Protein AF-T1AVZ7-F1 (afdb_monomer_lite)

Organism: NCBI:txid410659

pLDDT: mean 93.89, std 6.49, range [58.47, 98.69]

Structure (mmCIF, N/CA/C/O backbone):
data_AF-T1AVZ7-F1
#
_entry.id   AF-T1AVZ7-F1
#
loop_
_atom_site.group_PDB
_atom_site.id
_atom_site.type_symbol
_atom_site.label_atom_id
_atom_site.label_alt_id
_atom_site.label_comp_id
_atom_site.label_asym_id
_atom_site.label_entity_id
_atom_site.label_seq_id
_atom_site.pdbx_PDB_ins_code
_atom_site.Cartn_x
_atom_site.Cartn_y
_atom_site.Cartn_z
_atom_site.occupancy
_atom_site.B_iso_or_equiv
_atom_site.auth_seq_id
_atom_site.auth_comp_id
_atom_site.auth_asym_id
_atom_site.auth_atom_id
_atom_site.pdbx_PDB_model_num
ATOM 1 N N . MET A 1 1 ? -10.726 -11.359 6.071 1.00 89.81 1 MET A N 1
ATOM 2 C CA . MET A 1 1 ? -9.670 -10.343 5.885 1.00 89.81 1 MET A CA 1
ATOM 3 C C . MET A 1 1 ? -9.860 -9.709 4.523 1.00 89.81 1 MET A C 1
ATOM 5 O O . MET A 1 1 ? -9.988 -10.440 3.551 1.00 89.81 1 MET A O 1
ATOM 9 N N . HIS A 1 2 ? -9.917 -8.384 4.463 1.00 98.31 2 HIS A N 1
ATOM 10 C CA . HIS A 1 2 ? -9.991 -7.610 3.223 1.00 98.31 2 HIS A CA 1
ATOM 11 C C . HIS A 1 2 ? -8.763 -6.706 3.133 1.00 98.31 2 HIS A C 1
ATOM 13 O O . HIS A 1 2 ? -8.393 -6.090 4.134 1.00 98.31 2 HIS A O 1
ATOM 19 N N . PHE A 1 3 ? -8.150 -6.612 1.956 1.00 98.44 3 PHE A N 1
ATOM 20 C CA . PHE A 1 3 ? -7.000 -5.750 1.702 1.00 98.44 3 PHE A CA 1
ATOM 21 C C . PHE A 1 3 ? -7.303 -4.831 0.525 1.00 98.44 3 PHE A C 1
ATOM 23 O O . PHE A 1 3 ? -7.801 -5.297 -0.496 1.00 98.44 3 PHE A O 1
ATOM 30 N N . THR A 1 4 ? -6.974 -3.547 0.658 1.00 98.38 4 THR A N 1
ATOM 31 C CA . THR A 1 4 ? -7.120 -2.583 -0.442 1.00 98.38 4 THR A CA 1
ATOM 32 C C . THR A 1 4 ? -5.755 -2.277 -1.036 1.00 98.38 4 THR A C 1
ATOM 34 O O . THR A 1 4 ? -4.871 -1.830 -0.311 1.00 98.38 4 THR A O 1
ATOM 37 N N . LEU A 1 5 ? -5.587 -2.507 -2.340 1.00 97.75 5 LEU A N 1
ATOM 38 C CA . LEU A 1 5 ? -4.377 -2.148 -3.081 1.00 97.75 5 LEU A CA 1
ATOM 39 C C . LEU A 1 5 ? -4.457 -0.705 -3.583 1.00 97.75 5 LEU A C 1
ATOM 41 O O . LEU A 1 5 ? -5.398 -0.340 -4.285 1.00 97.75 5 LEU A O 1
ATOM 45 N N . ILE A 1 6 ? -3.451 0.095 -3.237 1.00 96.88 6 ILE A N 1
ATOM 46 C CA . ILE A 1 6 ? -3.268 1.467 -3.705 1.00 96.88 6 ILE A CA 1
ATOM 47 C C . ILE A 1 6 ? -2.033 1.513 -4.603 1.00 96.88 6 ILE A C 1
ATOM 49 O O . ILE A 1 6 ? -0.923 1.196 -4.175 1.00 96.88 6 ILE A O 1
ATOM 53 N N . ASP A 1 7 ? -2.250 1.956 -5.838 1.00 95.12 7 ASP A N 1
ATOM 54 C CA . ASP A 1 7 ? -1.197 2.253 -6.805 1.00 95.12 7 ASP A CA 1
ATOM 55 C C . ASP A 1 7 ? -0.694 3.696 -6.582 1.00 95.12 7 ASP A C 1
ATOM 57 O O . ASP A 1 7 ? -1.482 4.638 -6.769 1.00 95.12 7 ASP A O 1
ATOM 61 N N . PRO A 1 8 ? 0.571 3.895 -6.153 1.00 91.62 8 PRO A N 1
ATOM 62 C CA . PRO A 1 8 ? 1.105 5.219 -5.834 1.00 91.62 8 PRO A CA 1
ATOM 63 C C . PRO A 1 8 ? 1.214 6.132 -7.057 1.00 91.62 8 PRO A C 1
ATOM 65 O O . PRO A 1 8 ? 1.084 7.346 -6.908 1.00 91.62 8 PRO A O 1
ATOM 68 N N . GLU A 1 9 ? 1.394 5.577 -8.258 1.00 91.25 9 GLU A N 1
ATOM 69 C CA . GLU A 1 9 ? 1.469 6.365 -9.490 1.00 91.25 9 GLU A CA 1
ATOM 70 C C . GLU A 1 9 ? 0.103 6.981 -9.817 1.00 91.25 9 GLU A C 1
ATOM 72 O O . GLU A 1 9 ? -0.012 8.164 -10.136 1.00 91.25 9 GLU A O 1
ATOM 77 N N . LYS A 1 10 ? -0.966 6.191 -9.675 1.00 92.38 10 LYS A N 1
ATOM 78 C CA . LYS A 1 10 ? -2.343 6.640 -9.945 1.00 92.38 10 LYS A CA 1
ATOM 79 C C . LYS A 1 10 ? -2.940 7.477 -8.811 1.00 92.38 10 LYS A C 1
ATOM 81 O O . LYS A 1 10 ? -3.956 8.153 -9.006 1.00 92.38 10 LYS A O 1
ATOM 86 N N . SER A 1 11 ? -2.331 7.422 -7.627 1.00 90.69 11 SER A N 1
ATOM 87 C CA . SER A 1 11 ? -2.862 8.014 -6.396 1.00 90.69 11 SER A CA 1
ATOM 88 C C . SER A 1 11 ? -1.821 8.838 -5.626 1.00 90.69 11 SER A C 1
ATOM 90 O O . SER A 1 11 ? -1.606 8.576 -4.445 1.00 90.69 11 SER A O 1
ATOM 92 N N . PRO A 1 12 ? -1.180 9.851 -6.233 1.00 88.06 12 PRO A N 1
ATOM 93 C CA . PRO A 1 12 ? -0.093 10.569 -5.579 1.00 88.06 12 PRO A CA 1
ATOM 94 C C . PRO A 1 12 ? -0.568 11.404 -4.379 1.00 88.06 12 PRO A C 1
ATOM 96 O O . PRO A 1 12 ? -1.655 11.995 -4.384 1.00 88.06 12 PRO A O 1
ATOM 99 N N . GLY A 1 13 ? 0.292 11.481 -3.359 1.00 88.44 13 GLY A N 1
ATOM 100 C CA . GLY A 1 13 ? 0.154 12.389 -2.219 1.00 88.44 13 GLY A CA 1
ATOM 101 C C . GLY A 1 13 ? -1.187 12.252 -1.477 1.00 88.44 13 GLY A C 1
ATOM 102 O O . GLY A 1 13 ? -1.562 11.136 -1.102 1.00 88.44 13 GLY A O 1
ATOM 103 N N . PRO A 1 14 ? -1.955 13.348 -1.294 1.00 92.69 14 PRO A N 1
ATOM 104 C CA . PRO A 1 14 ? -3.204 13.338 -0.523 1.00 92.69 14 PRO A CA 1
ATOM 105 C C . PRO A 1 14 ? -4.258 12.344 -1.023 1.00 92.69 14 PRO A C 1
AT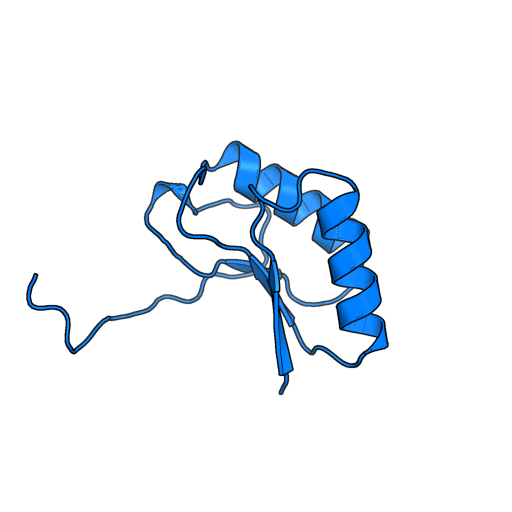OM 107 O O . PRO A 1 14 ? -5.142 11.933 -0.268 1.00 92.69 14 PRO A O 1
ATOM 110 N N . ARG A 1 15 ? -4.183 11.938 -2.298 1.00 95.62 15 ARG A N 1
ATOM 111 C CA . ARG A 1 15 ? -5.125 10.978 -2.872 1.00 95.62 15 ARG A CA 1
ATOM 112 C C . ARG A 1 15 ? -4.949 9.579 -2.278 1.00 95.62 15 ARG A C 1
ATOM 114 O O . ARG A 1 15 ? -5.957 8.940 -1.984 1.00 95.62 15 ARG A O 1
ATOM 121 N N . ALA A 1 16 ? -3.716 9.123 -2.045 1.00 96.19 16 ALA A N 1
ATOM 122 C CA . ALA A 1 16 ? -3.461 7.845 -1.375 1.00 96.19 16 ALA A CA 1
ATOM 123 C C . ALA A 1 16 ? -4.042 7.832 0.046 1.00 96.19 16 ALA A C 1
ATOM 125 O O . ALA A 1 16 ? -4.725 6.882 0.425 1.00 96.19 16 ALA A O 1
ATOM 126 N N . ALA A 1 17 ? -3.845 8.917 0.802 1.00 97.12 17 ALA A N 1
ATOM 127 C CA . ALA A 1 17 ? -4.397 9.078 2.146 1.00 97.12 17 ALA A CA 1
ATOM 128 C C . ALA A 1 17 ? -5.937 9.028 2.158 1.00 97.12 17 ALA A C 1
ATOM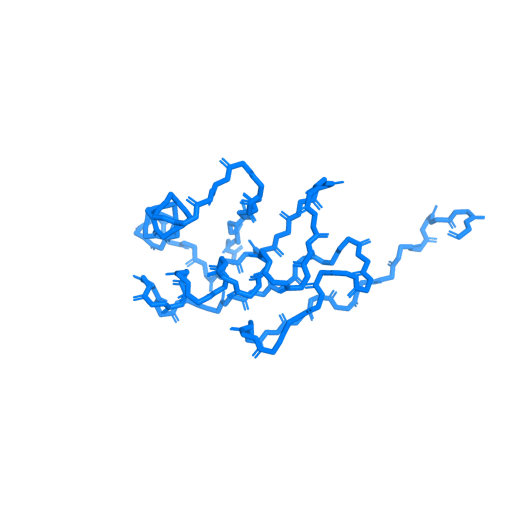 130 O O . ALA A 1 17 ? -6.531 8.353 3.000 1.00 97.12 17 ALA A O 1
ATOM 131 N N . ALA A 1 18 ? -6.594 9.703 1.207 1.00 98.12 18 ALA A N 1
ATOM 132 C CA . ALA A 1 18 ? -8.052 9.691 1.088 1.00 98.12 18 ALA A CA 1
ATOM 133 C C . ALA A 1 18 ? -8.601 8.289 0.773 1.00 98.12 18 ALA A C 1
ATOM 135 O O . ALA A 1 18 ? -9.560 7.848 1.405 1.00 98.12 18 ALA A O 1
ATOM 136 N N . ILE A 1 19 ? -7.962 7.564 -0.153 1.00 98.25 19 ILE A N 1
ATOM 137 C CA . ILE A 1 19 ? -8.339 6.182 -0.486 1.00 98.25 19 ILE A CA 1
ATOM 138 C C . ILE A 1 19 ? -8.127 5.265 0.721 1.00 98.25 19 ILE A C 1
ATOM 140 O O . ILE A 1 19 ? -8.998 4.456 1.026 1.00 98.25 19 ILE A O 1
ATOM 144 N N . ALA A 1 20 ? -7.012 5.412 1.442 1.00 98.38 20 ALA A N 1
ATOM 145 C CA . ALA A 1 20 ? -6.733 4.615 2.631 1.00 98.38 20 ALA A CA 1
ATOM 146 C C . ALA A 1 20 ? -7.781 4.826 3.735 1.00 98.38 20 ALA A C 1
ATOM 148 O O . ALA A 1 20 ? -8.230 3.849 4.332 1.00 98.38 20 ALA A O 1
ATOM 149 N N . ARG A 1 21 ? -8.219 6.073 3.972 1.00 98.62 21 ARG A N 1
ATOM 150 C CA . ARG A 1 21 ? -9.306 6.384 4.921 1.00 98.62 21 ARG A CA 1
ATOM 151 C C . ARG A 1 21 ? -10.618 5.732 4.517 1.00 98.62 21 ARG A C 1
ATOM 153 O O . ARG A 1 21 ? -11.187 5.001 5.319 1.00 98.62 21 ARG A O 1
ATOM 160 N N . ALA A 1 22 ? -11.034 5.910 3.265 1.00 98.69 22 ALA A N 1
ATOM 161 C CA . ALA A 1 22 ? -12.251 5.284 2.755 1.00 98.69 22 ALA A CA 1
ATOM 162 C C . ALA A 1 22 ? -12.187 3.749 2.857 1.00 98.69 22 ALA A C 1
ATOM 164 O O . ALA A 1 22 ? -13.149 3.101 3.263 1.00 98.69 22 ALA A O 1
ATOM 165 N N . ALA A 1 23 ? -11.031 3.157 2.549 1.00 98.56 23 ALA A N 1
ATOM 166 C CA . ALA A 1 23 ? -10.804 1.724 2.679 1.00 98.56 23 ALA A CA 1
ATOM 167 C C . ALA A 1 23 ? -10.887 1.245 4.137 1.00 98.56 23 ALA A C 1
ATOM 169 O O . ALA A 1 23 ? -11.424 0.163 4.385 1.00 98.56 23 ALA A O 1
ATOM 170 N N . ALA A 1 24 ? -10.362 2.023 5.087 1.00 98.56 24 ALA A N 1
ATOM 171 C CA . ALA A 1 24 ? -10.436 1.724 6.513 1.00 98.56 24 ALA A CA 1
ATOM 172 C C . ALA A 1 24 ? -11.871 1.829 7.047 1.00 98.56 24 ALA A C 1
ATOM 174 O O . ALA A 1 24 ? -12.330 0.912 7.723 1.00 98.56 24 ALA A O 1
ATOM 175 N N . GLU A 1 25 ? -12.598 2.887 6.683 1.00 98.62 25 GLU A N 1
ATOM 176 C CA . GLU A 1 25 ? -14.017 3.070 7.022 1.00 98.62 25 GLU A CA 1
ATOM 177 C C . GLU A 1 25 ? -14.892 1.944 6.452 1.00 98.62 25 GLU A C 1
ATOM 179 O O . GLU A 1 25 ? -15.813 1.473 7.115 1.00 98.62 25 GLU A O 1
ATOM 184 N N . ALA A 1 26 ? -14.554 1.443 5.261 1.00 98.44 26 ALA A N 1
ATOM 185 C CA . ALA A 1 26 ? -15.209 0.295 4.639 1.00 98.44 26 ALA A CA 1
ATOM 186 C C . ALA A 1 26 ? -14.813 -1.071 5.248 1.00 98.44 26 ALA A C 1
ATOM 188 O O . ALA A 1 26 ? -15.308 -2.105 4.801 1.00 98.44 26 ALA A O 1
ATOM 189 N N . GLY A 1 27 ? -13.923 -1.111 6.248 1.00 98.38 27 GLY A N 1
ATOM 190 C CA . GLY A 1 27 ? -13.542 -2.341 6.954 1.00 98.38 27 GLY A CA 1
ATOM 191 C C . GLY A 1 27 ? -12.350 -3.103 6.360 1.00 98.38 27 GLY A C 1
ATOM 192 O O . GLY A 1 27 ? -12.201 -4.311 6.579 1.00 98.38 27 GLY A O 1
ATOM 193 N N . SER A 1 28 ? -11.473 -2.439 5.600 1.00 98.62 28 SER A N 1
ATOM 194 C CA . SER A 1 28 ? -10.194 -3.040 5.196 1.00 98.62 28 SER A CA 1
ATOM 195 C C . SER A 1 28 ? -9.307 -3.320 6.407 1.00 98.62 28 SER A C 1
ATOM 197 O O . SER A 1 28 ? -9.262 -2.555 7.362 1.00 98.62 28 SER A O 1
ATOM 199 N N . HIS A 1 29 ? -8.574 -4.428 6.349 1.00 98.69 29 HIS A N 1
ATOM 200 C CA . HIS A 1 29 ? -7.723 -4.910 7.435 1.00 98.69 29 HIS A CA 1
ATOM 201 C C . HIS A 1 29 ? -6.253 -4.519 7.233 1.00 98.69 29 HIS A C 1
ATOM 203 O O . HIS A 1 29 ? -5.491 -4.495 8.193 1.00 98.69 29 HIS A O 1
ATOM 209 N N . ALA A 1 30 ? -5.848 -4.228 5.993 1.00 98.62 30 ALA A N 1
ATOM 210 C CA . ALA A 1 30 ? -4.553 -3.650 5.649 1.00 98.62 30 ALA A CA 1
ATOM 211 C C . ALA A 1 30 ? -4.639 -2.913 4.304 1.00 98.62 30 ALA A C 1
ATOM 213 O O . ALA A 1 30 ? -5.551 -3.153 3.501 1.00 98.62 30 ALA A O 1
ATOM 214 N N . ILE A 1 31 ? -3.663 -2.045 4.066 1.00 98.62 31 ILE A N 1
ATOM 215 C CA . ILE A 1 31 ? -3.434 -1.372 2.793 1.00 98.62 31 ILE A CA 1
ATOM 216 C C . ILE A 1 31 ? -2.243 -2.041 2.114 1.00 98.62 31 ILE A C 1
ATOM 218 O O . ILE A 1 31 ? -1.155 -2.108 2.684 1.00 98.62 31 ILE A O 1
ATOM 222 N N . LEU A 1 32 ? -2.450 -2.541 0.901 1.00 98.19 32 LEU A N 1
ATOM 223 C CA . LEU A 1 32 ? -1.361 -2.945 0.025 1.00 98.19 32 LEU A CA 1
ATOM 224 C C . LEU A 1 32 ? -0.906 -1.723 -0.771 1.00 98.19 32 LEU A C 1
ATOM 226 O O . LEU A 1 32 ? -1.733 -0.962 -1.269 1.00 98.19 32 LEU A O 1
ATOM 230 N N . LEU A 1 33 ? 0.400 -1.545 -0.899 1.00 96.69 33 LEU A N 1
ATOM 231 C CA . LEU A 1 33 ? 1.009 -0.474 -1.674 1.00 96.69 33 LEU A CA 1
ATOM 232 C C . LEU A 1 33 ? 1.824 -1.091 -2.805 1.00 96.69 33 LEU A C 1
ATOM 234 O O . LEU A 1 33 ? 2.770 -1.831 -2.540 1.00 96.69 33 LEU A O 1
ATOM 238 N N . GLY A 1 34 ? 1.461 -0.795 -4.047 1.00 94.75 34 GLY A N 1
ATOM 239 C CA . GLY A 1 34 ? 2.143 -1.330 -5.221 1.00 94.75 34 GLY A CA 1
ATOM 240 C C . GLY A 1 34 ? 1.346 -1.103 -6.500 1.00 94.75 34 GLY A C 1
ATOM 241 O O . GLY A 1 34 ? 0.158 -0.788 -6.467 1.00 94.75 34 GLY A O 1
ATOM 242 N N . GLY A 1 35 ? 2.010 -1.262 -7.636 1.00 89.75 35 GLY A N 1
ATOM 243 C CA . GLY A 1 35 ? 1.471 -1.004 -8.967 1.00 89.75 35 GLY A CA 1
ATOM 244 C C . GLY A 1 35 ? 2.382 -1.614 -10.027 1.00 89.75 35 GLY A C 1
ATOM 245 O O . GLY A 1 35 ? 3.388 -2.233 -9.694 1.00 89.75 35 GLY A O 1
ATOM 246 N N . SER A 1 36 ? 2.021 -1.461 -11.297 1.00 80.75 36 SER A N 1
ATOM 247 C CA . SER A 1 36 ? 2.766 -2.031 -12.432 1.00 80.75 36 SER A CA 1
ATOM 248 C C . SER A 1 36 ? 3.779 -1.072 -13.061 1.00 80.75 36 SER A C 1
ATOM 250 O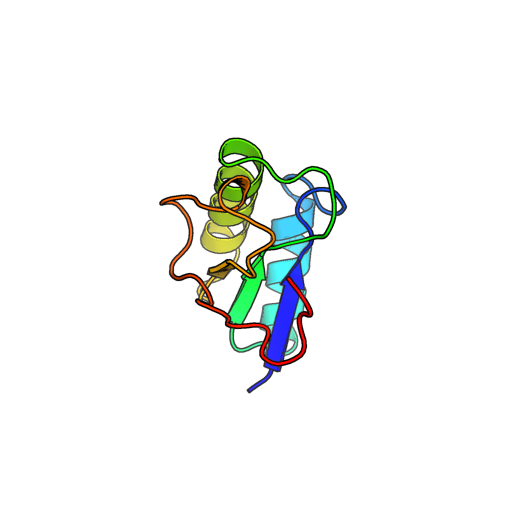 O . SER A 1 36 ? 4.569 -1.478 -13.905 1.00 80.75 36 SER A O 1
ATOM 252 N N . THR A 1 37 ? 3.695 0.216 -12.741 1.00 77.25 37 THR A N 1
ATOM 253 C CA . THR A 1 37 ? 4.384 1.302 -13.444 1.00 77.25 37 THR A CA 1
ATOM 254 C C . THR A 1 37 ? 4.773 2.397 -12.449 1.00 77.25 37 THR A C 1
ATOM 256 O O . THR A 1 37 ? 4.221 2.478 -11.354 1.00 77.25 37 THR A O 1
ATOM 259 N N . GLY A 1 38 ? 5.792 3.197 -12.786 1.00 68.38 38 GLY A N 1
ATOM 260 C CA . GLY A 1 38 ? 6.176 4.374 -11.992 1.00 68.38 38 GLY A CA 1
ATOM 261 C C . GLY A 1 38 ? 6.705 4.091 -10.578 1.00 68.38 38 GLY A C 1
ATOM 262 O O . GLY A 1 38 ? 6.720 4.993 -9.742 1.00 68.38 38 GLY A O 1
ATOM 263 N N . ILE A 1 39 ? 7.135 2.859 -10.291 1.00 83.62 39 ILE A N 1
ATOM 264 C CA . ILE A 1 39 ? 7.593 2.452 -8.960 1.00 83.62 39 ILE A CA 1
ATOM 265 C C . ILE A 1 39 ? 9.029 2.936 -8.713 1.00 83.62 39 ILE A C 1
ATOM 267 O O . ILE A 1 39 ? 9.960 2.580 -9.435 1.00 83.62 39 ILE A O 1
ATOM 271 N N . SER A 1 40 ? 9.218 3.722 -7.652 1.00 90.12 40 SER A N 1
ATOM 272 C CA . SER A 1 40 ? 10.532 4.108 -7.131 1.00 90.12 40 SER A CA 1
ATOM 273 C C . SER A 1 40 ? 10.549 4.042 -5.599 1.00 90.12 40 SER A C 1
ATOM 275 O O . SER A 1 40 ? 9.497 4.243 -4.980 1.00 90.12 40 SER A O 1
ATOM 277 N N . PRO A 1 41 ? 11.714 3.829 -4.953 1.00 91.31 41 PRO A N 1
ATOM 278 C CA . PRO A 1 41 ? 11.796 3.788 -3.491 1.00 91.31 41 PRO A CA 1
ATOM 279 C C . PRO A 1 41 ? 11.290 5.075 -2.829 1.00 91.31 41 PRO A C 1
ATOM 281 O O . PRO A 1 41 ? 10.643 5.033 -1.782 1.00 91.31 41 PRO A O 1
ATOM 284 N N . GLU A 1 42 ? 11.546 6.223 -3.464 1.00 92.00 42 GLU A N 1
ATOM 285 C CA . GLU A 1 42 ? 11.083 7.532 -3.003 1.00 92.00 42 GLU A CA 1
ATOM 286 C C . GLU A 1 42 ? 9.562 7.672 -3.133 1.00 92.00 42 GLU A C 1
ATOM 288 O O . GLU A 1 42 ? 8.903 8.043 -2.162 1.00 92.00 42 GLU A O 1
ATOM 293 N N . GLY A 1 43 ? 8.989 7.325 -4.291 1.00 92.06 43 GLY A N 1
ATOM 294 C CA . GLY A 1 43 ? 7.543 7.400 -4.521 1.00 92.06 43 GLY A CA 1
ATOM 295 C C . GLY A 1 43 ? 6.764 6.451 -3.609 1.00 92.06 43 GLY A C 1
ATOM 296 O O . GLY A 1 43 ? 5.778 6.848 -2.984 1.00 92.06 43 GLY A O 1
ATOM 297 N N . MET A 1 44 ? 7.261 5.223 -3.453 1.00 94.38 44 MET A N 1
ATOM 298 C CA . MET A 1 44 ? 6.731 4.239 -2.507 1.00 94.38 44 MET A CA 1
ATOM 299 C C . MET A 1 44 ? 6.840 4.737 -1.064 1.00 94.38 44 MET A C 1
ATOM 301 O O . MET A 1 44 ? 5.881 4.639 -0.304 1.00 94.38 44 MET A O 1
ATOM 305 N N . GLY A 1 45 ? 7.985 5.310 -0.683 1.00 95.19 45 GLY A N 1
ATOM 306 C CA . GLY A 1 45 ? 8.200 5.857 0.656 1.00 95.19 45 GLY A CA 1
ATOM 307 C C . GLY A 1 45 ? 7.289 7.044 0.967 1.00 95.19 45 GLY A C 1
ATOM 308 O O . GLY A 1 45 ? 6.703 7.115 2.047 1.00 95.19 45 GLY A O 1
ATOM 309 N N . ALA A 1 46 ? 7.119 7.962 0.016 1.00 95.00 46 ALA A N 1
ATOM 310 C CA . ALA A 1 46 ? 6.196 9.083 0.146 1.00 95.00 46 ALA A CA 1
ATOM 311 C C . ALA A 1 46 ? 4.752 8.592 0.326 1.00 95.00 46 ALA A C 1
ATOM 313 O O . ALA A 1 46 ? 4.101 8.972 1.296 1.00 95.00 46 ALA A O 1
ATOM 314 N N . ALA A 1 47 ? 4.282 7.684 -0.534 1.00 95.25 47 ALA A N 1
ATOM 315 C CA . ALA A 1 47 ? 2.938 7.123 -0.426 1.00 95.25 47 ALA A CA 1
ATOM 316 C C . ALA A 1 47 ? 2.724 6.352 0.888 1.00 95.25 47 ALA A C 1
ATOM 318 O O . ALA A 1 47 ? 1.690 6.516 1.535 1.00 95.25 47 ALA A O 1
ATOM 319 N N . ALA A 1 48 ? 3.705 5.556 1.326 1.00 96.75 48 ALA A N 1
ATOM 320 C CA . ALA A 1 48 ? 3.634 4.832 2.593 1.00 96.75 48 ALA A CA 1
ATOM 321 C C . ALA A 1 48 ? 3.502 5.781 3.795 1.00 96.75 48 ALA A C 1
ATOM 323 O O . ALA A 1 48 ? 2.678 5.530 4.675 1.00 96.75 48 ALA A O 1
ATOM 324 N N . ARG A 1 49 ? 4.258 6.890 3.823 1.00 97.19 49 ARG A N 1
ATOM 325 C CA . ARG A 1 49 ? 4.150 7.907 4.885 1.00 97.19 49 ARG A CA 1
ATOM 326 C C . ARG A 1 49 ? 2.773 8.564 4.912 1.00 97.19 49 ARG A C 1
ATOM 328 O O . ARG A 1 49 ? 2.178 8.648 5.983 1.00 97.19 49 ARG A O 1
ATOM 335 N N . GLU A 1 50 ? 2.250 8.958 3.753 1.00 96.94 50 GLU A N 1
ATOM 336 C CA . GLU A 1 50 ? 0.913 9.558 3.638 1.00 96.94 50 GLU A CA 1
ATOM 337 C C . GLU A 1 50 ? -0.188 8.606 4.127 1.00 96.94 50 GLU A C 1
ATOM 339 O O . GLU A 1 50 ? -1.049 8.988 4.919 1.00 96.94 50 GLU A O 1
ATOM 344 N N . ILE A 1 51 ? -0.139 7.337 3.712 1.00 98.00 51 ILE A N 1
ATOM 345 C CA . ILE A 1 51 ? -1.116 6.319 4.123 1.00 98.00 51 ILE A CA 1
ATOM 346 C C . ILE A 1 51 ? -1.045 6.080 5.635 1.00 98.00 51 ILE A C 1
ATOM 348 O O . ILE A 1 51 ? -2.075 6.102 6.310 1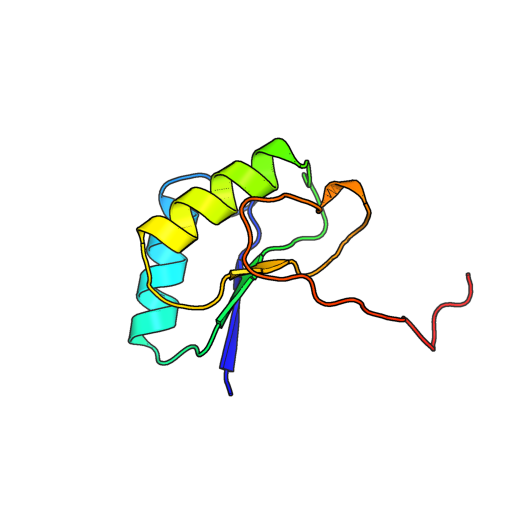.00 98.00 51 ILE A O 1
ATOM 352 N N . ARG A 1 52 ? 0.159 5.890 6.183 1.00 97.31 52 ARG A N 1
ATOM 353 C CA . ARG A 1 52 ? 0.363 5.619 7.615 1.00 97.31 52 ARG A CA 1
ATOM 354 C C . ARG A 1 52 ? -0.026 6.794 8.504 1.00 97.31 52 ARG A C 1
ATOM 356 O O . ARG A 1 52 ? -0.505 6.581 9.613 1.00 97.31 52 ARG A O 1
ATOM 363 N N . ALA A 1 53 ? 0.164 8.023 8.032 1.00 97.38 53 ALA A N 1
ATOM 364 C CA . ALA A 1 53 ? -0.315 9.210 8.732 1.00 97.38 53 ALA A CA 1
ATOM 365 C C . ALA A 1 53 ? -1.851 9.320 8.700 1.00 97.38 53 ALA A C 1
ATOM 367 O O . ALA A 1 53 ? -2.451 9.934 9.582 1.00 97.38 53 ALA A O 1
ATOM 368 N N . ALA A 1 54 ? -2.499 8.738 7.686 1.00 97.50 54 ALA A N 1
ATOM 369 C CA . ALA A 1 54 ? -3.935 8.849 7.475 1.00 97.50 54 ALA A CA 1
ATOM 370 C C . ALA A 1 54 ? -4.763 7.788 8.209 1.00 97.50 54 ALA A C 1
ATOM 372 O O . ALA A 1 54 ? -5.892 8.099 8.597 1.00 97.50 54 ALA A O 1
ATOM 373 N N . VAL A 1 55 ? -4.240 6.564 8.369 1.00 98.00 55 VAL A N 1
ATOM 374 C CA . VAL A 1 55 ? -4.951 5.429 8.981 1.00 98.00 55 VAL A CA 1
ATOM 375 C C . VAL A 1 55 ? -4.027 4.538 9.824 1.00 98.00 55 VAL A C 1
ATOM 377 O O . VAL A 1 55 ? -2.866 4.353 9.469 1.00 98.00 55 VAL A O 1
ATOM 380 N N . PRO A 1 56 ? -4.536 3.890 10.893 1.00 97.81 56 PRO A N 1
ATOM 381 C CA . PRO A 1 56 ? -3.742 2.992 11.740 1.00 97.81 56 PRO A CA 1
ATOM 382 C C . PRO A 1 56 ? -3.547 1.582 11.144 1.00 97.81 56 PRO A C 1
ATOM 384 O O . PRO A 1 56 ? -3.034 0.692 11.821 1.00 97.81 56 PRO A O 1
ATOM 387 N N . LEU A 1 57 ? -3.991 1.340 9.905 1.00 98.56 57 LEU A N 1
ATOM 388 C CA . LEU A 1 57 ? -3.921 0.021 9.278 1.00 98.56 57 LEU A CA 1
ATOM 389 C C . LEU A 1 57 ? -2.486 -0.345 8.852 1.00 98.56 57 LEU A C 1
ATOM 391 O O . LEU A 1 57 ? -1.710 0.528 8.446 1.00 98.56 57 LEU A O 1
ATOM 395 N N . PRO A 1 58 ? -2.123 -1.642 8.851 1.00 98.56 58 PRO A N 1
ATOM 396 C CA . PRO A 1 58 ? -0.863 -2.095 8.283 1.00 98.56 58 PRO A CA 1
ATOM 397 C C . PRO A 1 58 ? -0.729 -1.663 6.815 1.00 98.56 58 PRO A C 1
ATOM 399 O O . PRO A 1 58 ? -1.605 -1.954 6.007 1.00 98.56 58 PRO A O 1
ATOM 402 N N . THR A 1 59 ? 0.364 -0.982 6.464 1.00 98.31 59 THR A N 1
ATOM 403 C CA . THR A 1 59 ? 0.729 -0.665 5.080 1.00 98.31 59 THR A CA 1
ATOM 404 C C . THR A 1 59 ? 1.797 -1.657 4.641 1.00 98.31 59 THR A C 1
ATOM 406 O O . THR A 1 59 ? 2.869 -1.711 5.245 1.00 98.31 59 THR A O 1
ATOM 409 N N . ILE A 1 60 ? 1.489 -2.470 3.635 1.00 98.50 60 ILE A N 1
ATOM 410 C CA . ILE A 1 60 ? 2.292 -3.619 3.210 1.00 98.50 60 ILE A CA 1
ATOM 411 C C . ILE A 1 60 ? 2.666 -3.437 1.741 1.00 98.50 60 ILE A C 1
ATOM 413 O O . ILE A 1 60 ? 1.801 -3.199 0.904 1.00 98.50 60 ILE A O 1
ATOM 417 N N . ILE A 1 61 ? 3.944 -3.580 1.408 1.00 97.62 61 ILE A N 1
ATOM 418 C CA . ILE A 1 61 ? 4.406 -3.527 0.021 1.00 97.62 61 ILE A CA 1
ATOM 419 C C . ILE A 1 61 ? 3.895 -4.767 -0.723 1.00 97.62 61 ILE A C 1
ATOM 421 O O . ILE A 1 61 ? 4.184 -5.900 -0.329 1.00 97.62 61 ILE A O 1
ATOM 425 N N . PHE A 1 62 ? 3.161 -4.536 -1.808 1.00 96.81 62 PHE A N 1
ATOM 426 C CA . PHE A 1 62 ? 2.880 -5.521 -2.844 1.00 96.81 62 PHE A CA 1
ATOM 427 C C . PHE A 1 62 ? 3.992 -5.399 -3.896 1.00 96.81 62 PHE A C 1
ATOM 429 O O . PHE A 1 62 ? 4.031 -4.391 -4.607 1.00 96.81 62 PHE A O 1
ATOM 436 N N . PRO A 1 63 ? 4.958 -6.333 -3.932 1.00 92.75 63 PRO A N 1
ATOM 437 C CA . PRO A 1 63 ? 6.194 -6.120 -4.670 1.00 92.75 63 PRO A CA 1
ATOM 438 C C . PRO A 1 63 ? 5.975 -6.195 -6.182 1.00 92.75 63 PRO A C 1
ATOM 440 O O . PRO A 1 63 ? 5.313 -7.100 -6.683 1.00 92.75 63 PRO A O 1
ATOM 443 N N . GLU A 1 64 ? 6.611 -5.275 -6.898 1.00 87.56 64 GLU A N 1
ATOM 444 C CA . GLU A 1 64 ? 6.807 -5.355 -8.353 1.00 87.56 64 GLU A CA 1
ATOM 445 C C . GLU A 1 64 ? 8.271 -5.706 -8.681 1.00 87.56 64 GLU A C 1
ATOM 447 O O . GLU A 1 64 ? 8.545 -6.487 -9.586 1.00 87.56 64 GLU A O 1
ATOM 452 N N . GLY A 1 65 ? 9.211 -5.259 -7.843 1.00 86.62 65 GLY A N 1
ATOM 453 C CA . GLY A 1 65 ? 10.635 -5.558 -7.940 1.00 86.62 65 GLY A CA 1
ATOM 454 C C . GLY A 1 65 ? 11.425 -4.845 -6.835 1.00 86.62 65 GLY A C 1
ATOM 455 O O . GLY A 1 65 ? 10.831 -4.204 -5.968 1.00 86.62 65 GLY A O 1
ATOM 456 N N . PRO A 1 66 ? 12.770 -4.891 -6.843 1.00 85.69 66 PRO A N 1
ATOM 457 C CA . PRO A 1 66 ? 13.595 -4.243 -5.816 1.00 85.69 66 PRO A CA 1
ATOM 458 C C . PRO A 1 66 ? 13.344 -2.734 -5.673 1.00 85.69 66 PRO A C 1
ATOM 460 O O . PRO A 1 66 ? 13.485 -2.184 -4.583 1.00 85.69 66 PRO A O 1
ATOM 463 N N . GLY A 1 67 ? 12.926 -2.070 -6.757 1.00 88.56 67 GLY A N 1
ATOM 464 C CA . GLY A 1 67 ? 12.574 -0.649 -6.760 1.00 88.56 67 GLY A CA 1
ATOM 465 C C . GLY A 1 67 ? 11.344 -0.302 -5.915 1.00 88.56 67 GLY A C 1
ATOM 466 O O . GLY A 1 67 ? 11.143 0.867 -5.604 1.00 88.56 67 GLY A O 1
ATOM 467 N N . SER A 1 68 ? 10.541 -1.290 -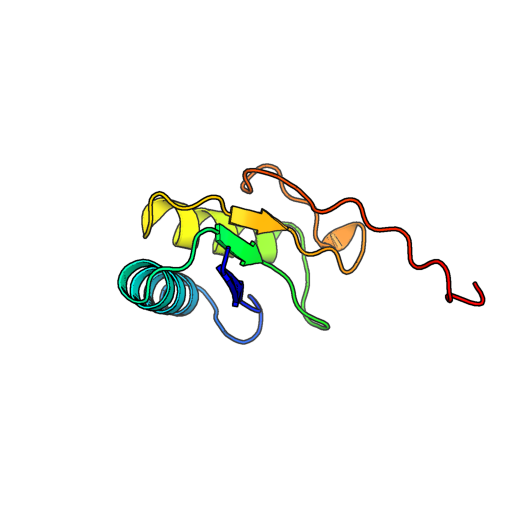5.503 1.00 91.25 68 SER A N 1
ATOM 468 C CA . SER A 1 68 ? 9.374 -1.069 -4.645 1.00 91.25 68 SER A CA 1
ATOM 469 C C . SER A 1 68 ? 9.714 -1.023 -3.150 1.00 91.25 68 SER A C 1
ATOM 471 O O . SER A 1 68 ? 8.838 -0.755 -2.328 1.00 91.25 68 SER A O 1
ATOM 473 N N . LEU A 1 69 ? 10.956 -1.339 -2.768 1.00 94.94 69 LEU A N 1
ATOM 474 C CA . LEU A 1 69 ? 11.351 -1.459 -1.368 1.00 94.94 69 LEU A CA 1
ATOM 475 C C . LEU A 1 69 ? 11.572 -0.089 -0.721 1.00 94.94 69 LEU A C 1
ATOM 477 O O . LEU A 1 69 ? 12.251 0.782 -1.260 1.00 94.94 69 LEU A O 1
ATOM 481 N N . THR A 1 70 ? 11.022 0.077 0.479 1.00 94.94 70 THR A N 1
ATOM 482 C CA . THR A 1 70 ? 11.192 1.272 1.308 1.00 94.94 70 THR A CA 1
ATOM 483 C C . THR A 1 70 ? 11.102 0.906 2.787 1.00 94.94 70 THR A C 1
ATOM 485 O O . THR A 1 70 ? 10.354 0.002 3.162 1.00 94.94 70 THR A O 1
ATOM 488 N N . GLY A 1 71 ? 11.850 1.620 3.633 1.00 96.56 71 GLY A N 1
ATOM 489 C CA . GLY A 1 71 ? 11.778 1.484 5.093 1.00 96.56 71 GLY A CA 1
ATOM 490 C C . GLY A 1 71 ? 10.533 2.126 5.714 1.00 96.56 71 GLY A C 1
ATOM 491 O O . GLY A 1 71 ? 10.314 1.999 6.913 1.00 96.56 71 GLY A O 1
ATOM 492 N N . GLU A 1 72 ? 9.719 2.820 4.915 1.00 97.00 72 GLU A N 1
ATOM 493 C CA . GLU A 1 72 ? 8.548 3.559 5.397 1.00 97.00 72 GLU A CA 1
ATOM 494 C C . GLU A 1 72 ? 7.285 2.696 5.536 1.00 97.00 72 GLU A C 1
ATOM 496 O O . GLU A 1 72 ? 6.322 3.125 6.177 1.00 97.00 72 GLU A O 1
ATOM 501 N N . ALA A 1 73 ? 7.264 1.501 4.935 1.00 97.00 73 ALA A N 1
ATOM 502 C CA . ALA A 1 73 ? 6.162 0.543 5.038 1.00 97.00 73 ALA A CA 1
ATOM 503 C C . ALA A 1 73 ? 6.342 -0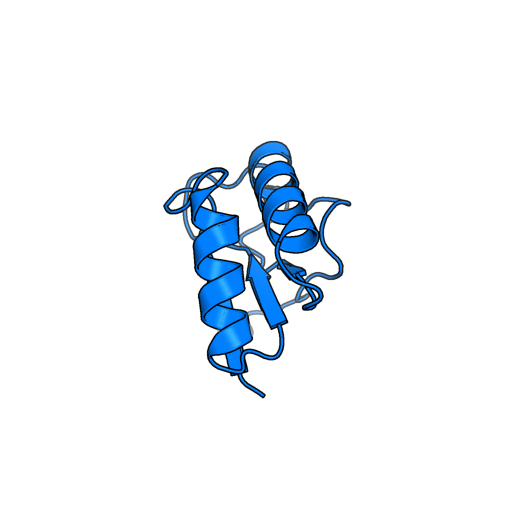.401 6.242 1.00 97.00 73 ALA A C 1
ATOM 505 O O . ALA A 1 73 ? 7.452 -0.607 6.723 1.00 97.00 73 ALA A O 1
ATOM 506 N N . HIS A 1 74 ? 5.255 -1.014 6.722 1.00 98.31 74 HIS A N 1
ATOM 507 C CA . HIS A 1 74 ? 5.315 -1.924 7.875 1.00 98.31 74 HIS A CA 1
ATOM 508 C C . HIS A 1 74 ? 5.829 -3.324 7.514 1.00 98.31 74 HIS A C 1
ATOM 510 O O . HIS A 1 74 ? 6.402 -4.004 8.361 1.00 98.31 74 HIS A O 1
ATOM 516 N N . ALA A 1 75 ? 5.584 -3.782 6.284 1.00 97.94 75 ALA A N 1
ATOM 517 C CA . ALA A 1 75 ? 5.979 -5.107 5.814 1.00 97.94 75 ALA A CA 1
ATOM 518 C C . ALA A 1 75 ? 6.066 -5.154 4.281 1.00 97.94 75 ALA A C 1
ATOM 520 O O . ALA A 1 75 ? 5.620 -4.237 3.591 1.00 97.94 75 ALA A O 1
ATOM 521 N N . VAL A 1 76 ? 6.583 -6.263 3.750 1.00 97.38 76 VAL A N 1
ATOM 522 C CA . VAL A 1 76 ? 6.540 -6.620 2.326 1.00 97.38 76 VAL A CA 1
ATOM 523 C C . VAL A 1 76 ? 5.977 -8.029 2.177 1.00 97.38 76 VAL A C 1
ATOM 525 O O . VAL A 1 76 ? 6.314 -8.921 2.957 1.00 97.38 76 VAL A O 1
ATOM 528 N N . LEU A 1 77 ? 5.119 -8.243 1.179 1.00 96.75 77 LEU A N 1
ATOM 529 C CA . LEU A 1 77 ? 4.740 -9.592 0.775 1.00 96.75 77 LEU A CA 1
ATOM 530 C C . LEU A 1 77 ? 5.904 -10.208 0.003 1.00 96.75 77 LEU A C 1
ATOM 532 O O . LEU A 1 77 ? 6.144 -9.845 -1.139 1.00 96.75 77 LEU A O 1
ATOM 536 N N . PHE A 1 78 ? 6.643 -11.135 0.607 1.00 94.56 78 PHE A N 1
ATOM 537 C CA . PHE A 1 78 ? 7.720 -11.839 -0.090 1.00 94.56 78 PHE A CA 1
ATOM 538 C C . PHE A 1 78 ? 7.133 -12.988 -0.923 1.00 94.56 78 PHE A C 1
ATOM 540 O O . PHE A 1 78 ? 6.887 -14.082 -0.417 1.00 94.56 78 PHE A O 1
ATOM 547 N N . MET A 1 79 ? 6.816 -12.700 -2.187 1.00 92.25 79 MET A N 1
ATOM 548 C CA . MET A 1 79 ? 6.053 -13.593 -3.063 1.00 92.25 79 MET A CA 1
ATOM 549 C C . MET A 1 79 ? 6.963 -14.417 -3.982 1.00 92.25 79 MET A C 1
ATOM 551 O O . MET A 1 79 ? 7.951 -13.914 -4.508 1.00 92.25 79 MET A O 1
ATOM 555 N N . SER A 1 80 ? 6.591 -15.678 -4.221 1.00 91.69 80 SER A N 1
ATOM 556 C CA . SER A 1 80 ? 7.201 -16.544 -5.236 1.00 91.69 80 SER A CA 1
ATOM 557 C C . SER A 1 80 ? 6.169 -16.862 -6.317 1.00 91.69 80 SER A C 1
ATOM 559 O O . SER A 1 80 ? 5.108 -17.418 -6.025 1.00 91.69 80 SER A O 1
ATOM 561 N N . MET A 1 81 ? 6.462 -16.498 -7.568 1.00 90.94 81 MET A N 1
ATOM 562 C CA . MET A 1 81 ? 5.609 -16.825 -8.712 1.00 90.94 81 MET A CA 1
ATOM 563 C C . MET A 1 81 ? 5.934 -18.231 -9.227 1.00 90.94 81 MET A C 1
ATOM 565 O O . MET A 1 81 ? 6.777 -18.405 -10.102 1.00 90.94 81 MET A O 1
ATOM 569 N N . LEU A 1 82 ? 5.253 -19.245 -8.684 1.00 94.38 82 LEU A N 1
ATOM 570 C CA . LEU A 1 82 ? 5.523 -20.666 -8.969 1.00 94.38 82 LEU A CA 1
ATOM 571 C C . LEU A 1 82 ? 5.282 -21.079 -10.428 1.00 94.38 82 LEU A C 1
ATOM 573 O O . LEU A 1 82 ? 5.815 -22.085 -10.885 1.00 94.38 82 LEU A O 1
ATOM 577 N N . ASN A 1 83 ? 4.456 -20.326 -11.151 1.00 93.50 83 ASN A N 1
ATOM 578 C CA . ASN A 1 83 ? 4.161 -20.540 -12.564 1.00 93.50 83 ASN A CA 1
ATOM 579 C C . ASN A 1 83 ? 4.955 -19.608 -13.492 1.00 93.50 83 ASN A C 1
ATOM 581 O O . ASN A 1 83 ? 4.689 -19.595 -14.697 1.00 93.50 83 ASN A O 1
ATOM 585 N N . SER A 1 84 ? 5.899 -18.823 -12.962 1.00 89.69 84 SER A N 1
ATOM 586 C CA . SER A 1 84 ? 6.819 -18.079 -13.816 1.00 89.69 84 SER A CA 1
ATOM 587 C C . SER A 1 84 ? 7.713 -19.059 -14.571 1.00 89.69 84 SER A C 1
ATOM 589 O O . SER A 1 84 ? 8.159 -20.067 -14.026 1.00 89.69 84 SER A O 1
ATOM 591 N N . ARG A 1 85 ? 7.955 -18.780 -15.853 1.00 88.19 85 ARG A N 1
ATOM 592 C CA . ARG A 1 85 ? 8.848 -19.591 -16.701 1.00 88.19 85 ARG A CA 1
ATOM 593 C C . ARG A 1 85 ? 10.278 -19.043 -16.725 1.00 88.19 85 ARG A C 1
ATOM 595 O O . ARG A 1 85 ? 11.107 -19.639 -17.402 1.00 88.19 85 ARG A O 1
ATOM 602 N N . ASN A 1 86 ? 10.521 -17.940 -16.006 1.00 58.47 86 ASN A N 1
ATOM 603 C CA . ASN A 1 86 ? 11.813 -17.320 -15.705 1.00 58.47 86 ASN A CA 1
ATOM 604 C C . ASN A 1 86 ? 11.738 -16.590 -14.362 1.00 58.47 86 ASN A C 1
ATOM 606 O O . ASN A 1 86 ? 10.714 -15.899 -14.143 1.00 58.47 86 ASN A O 1
#

Foldseek 3Di:
DAEAEDELVVQPDLRLLVVLLVCVVVPHQAYEYHDQDDQAQVSLLRSLQSSVVNDVHAYEYADPDPRNDYPSGPYYDPDDPPPDPD

Radius of gyration: 12.45 Å; chains: 1; bounding box: 29×34×28 Å

InterPro domains:
  IPR008205 Geranylgeranylglyceryl phosphate synthase/Heptaprenylglyceryl phosphate synthase [PF01884] (2-86)
  IPR038597 GGGP/HepGP synthase superfamily [G3DSA:3.20.20.390] (1-86)

Sequence (86 aa):
MHFTLIDPEKSPGPRAAAIARAAAEAGSHAILLGGSTGISPEGMGAAAREIRAAVPLPTIIFPEGPGSLTGEAHAVLFMSMLNSRN

Secondary structure (DSSP, 8-state):
--EEEE-TTTSTTHHHHHHHHHHHHTT-SEEEE--SSS--HHHHHHHHHHHHHH-SSPEEE--SSGGG--TTSSEE-----TT---